Protein AF-A0A1H9UHG5-F1 (afdb_monomer_lite)

Structure (mmCIF, N/CA/C/O backbone):
data_AF-A0A1H9UHG5-F1
#
_entry.id   AF-A0A1H9UHG5-F1
#
loop_
_atom_site.group_PDB
_atom_site.id
_atom_site.type_symbol
_atom_site.label_atom_id
_atom_site.label_alt_id
_atom_site.label_comp_id
_atom_site.label_asym_id
_atom_site.label_entity_id
_atom_site.label_seq_id
_atom_site.pdbx_PDB_ins_code
_atom_site.Cartn_x
_atom_site.Cartn_y
_atom_site.Cartn_z
_atom_site.occupancy
_atom_site.B_iso_or_equiv
_atom_site.auth_seq_id
_atom_site.auth_comp_id
_atom_site.auth_asym_id
_atom_site.auth_atom_id
_atom_site.pdbx_PDB_model_num
ATOM 1 N N . MET A 1 1 ? -0.097 -14.272 -1.599 1.00 52.91 1 MET A N 1
ATOM 2 C CA . MET A 1 1 ? 1.220 -13.629 -1.586 1.00 52.91 1 MET A CA 1
ATOM 3 C C . MET A 1 1 ? 1.186 -12.458 -0.610 1.00 52.91 1 MET A C 1
ATOM 5 O O . MET A 1 1 ? 0.269 -11.663 -0.690 1.00 52.91 1 MET A O 1
ATOM 9 N N . ASN A 1 2 ? 2.122 -12.369 0.343 1.00 67.25 2 ASN A N 1
ATOM 10 C CA . ASN A 1 2 ? 2.299 -11.146 1.144 1.00 67.25 2 ASN A CA 1
ATOM 11 C C . ASN A 1 2 ? 3.294 -10.211 0.434 1.00 67.25 2 ASN A C 1
ATOM 13 O O . ASN A 1 2 ? 4.045 -10.662 -0.438 1.00 67.25 2 ASN A O 1
ATOM 17 N N . LEU A 1 3 ? 3.318 -8.934 0.807 1.00 72.38 3 LEU A N 1
ATOM 18 C CA . LEU A 1 3 ? 4.182 -7.911 0.215 1.00 72.38 3 LEU A CA 1
ATOM 19 C C . LEU A 1 3 ? 5.658 -8.294 0.259 1.00 72.38 3 LEU A C 1
ATOM 21 O O . LEU A 1 3 ? 6.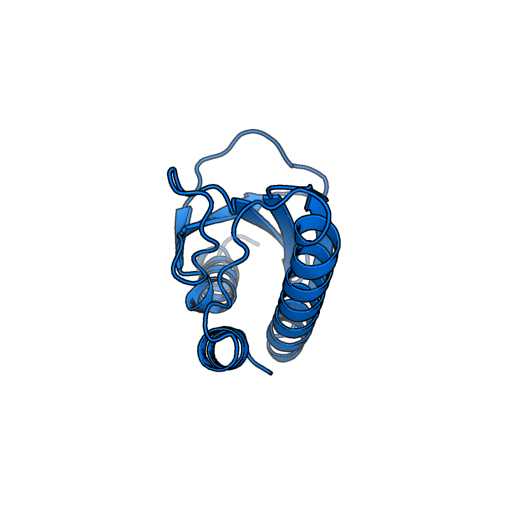368 -8.068 -0.714 1.00 72.38 3 LEU A O 1
ATOM 25 N N . GLN A 1 4 ? 6.104 -8.943 1.338 1.00 70.88 4 GLN A N 1
ATOM 26 C CA . GLN A 1 4 ? 7.477 -9.436 1.431 1.00 70.88 4 GLN A CA 1
ATOM 27 C C . GLN A 1 4 ? 7.786 -10.474 0.345 1.00 70.88 4 GLN A C 1
ATOM 29 O O . GLN A 1 4 ? 8.781 -10.335 -0.350 1.00 70.88 4 GLN A O 1
ATOM 34 N N . LYS A 1 5 ? 6.911 -11.467 0.120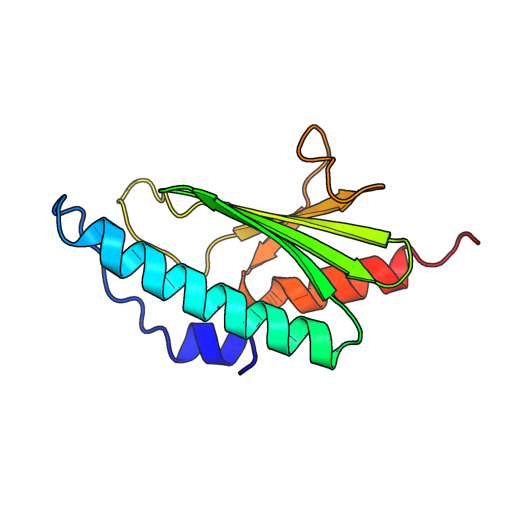 1.00 71.00 5 LYS A N 1
ATOM 35 C CA . LYS A 1 5 ? 7.094 -12.443 -0.969 1.00 71.00 5 LYS A CA 1
ATOM 36 C C . LYS A 1 5 ? 7.036 -11.795 -2.346 1.00 71.00 5 LYS A C 1
ATOM 38 O O . LYS A 1 5 ? 7.733 -12.253 -3.240 1.00 71.00 5 LYS A O 1
ATOM 43 N N . PHE A 1 6 ? 6.201 -10.774 -2.535 1.00 72.50 6 PHE A N 1
ATOM 44 C CA . PHE A 1 6 ? 6.213 -9.993 -3.771 1.00 72.50 6 PHE A CA 1
ATOM 45 C C . PHE A 1 6 ? 7.575 -9.313 -3.965 1.00 72.50 6 PHE A C 1
ATOM 47 O O . PHE A 1 6 ? 8.164 -9.475 -5.023 1.00 72.50 6 PHE A O 1
ATOM 54 N N . ILE A 1 7 ? 8.111 -8.642 -2.942 1.00 70.38 7 ILE A N 1
ATOM 55 C CA . ILE A 1 7 ? 9.423 -7.975 -2.993 1.00 70.38 7 ILE A CA 1
ATOM 56 C C . ILE A 1 7 ? 10.557 -8.980 -3.224 1.00 70.38 7 ILE A C 1
ATOM 58 O O . ILE A 1 7 ? 11.431 -8.713 -4.039 1.00 70.38 7 ILE A O 1
ATOM 62 N N . ASP A 1 8 ? 10.523 -10.135 -2.556 1.00 70.44 8 ASP A N 1
ATOM 63 C CA . ASP A 1 8 ? 11.547 -11.179 -2.679 1.00 70.44 8 ASP A CA 1
ATOM 64 C C . ASP A 1 8 ? 11.519 -11.863 -4.058 1.00 70.44 8 ASP A C 1
ATOM 66 O O . ASP A 1 8 ? 12.564 -12.236 -4.586 1.00 70.44 8 ASP A O 1
ATOM 70 N N . ASN A 1 9 ? 10.328 -12.042 -4.646 1.00 66.62 9 ASN A N 1
ATOM 71 C CA . ASN A 1 9 ? 10.163 -12.621 -5.985 1.00 66.62 9 ASN A CA 1
ATOM 72 C C . ASN A 1 9 ? 10.343 -11.583 -7.103 1.00 66.62 9 ASN A C 1
ATOM 74 O O . ASN A 1 9 ? 10.628 -11.942 -8.247 1.00 66.62 9 ASN A O 1
ATOM 78 N N . TRP A 1 10 ? 10.156 -10.301 -6.792 1.00 65.94 10 TRP A N 1
ATOM 79 C CA . TRP A 1 10 ? 10.409 -9.195 -7.697 1.00 65.94 10 TRP A CA 1
ATOM 80 C C . TRP A 1 10 ? 11.900 -8.859 -7.663 1.00 65.94 10 TRP A C 1
ATOM 82 O O . TRP A 1 10 ? 12.341 -7.935 -6.981 1.00 65.94 10 TRP A O 1
ATOM 92 N N . ASP A 1 11 ? 12.682 -9.605 -8.443 1.00 55.81 11 ASP A N 1
ATOM 93 C CA . ASP A 1 11 ? 14.152 -9.523 -8.509 1.00 55.81 11 ASP A CA 1
ATOM 94 C C . ASP A 1 11 ? 14.671 -8.243 -9.215 1.00 55.81 11 ASP A C 1
ATOM 96 O O . ASP A 1 11 ? 15.698 -8.231 -9.893 1.00 55.81 11 ASP A O 1
ATOM 100 N N . GLY A 1 12 ? 13.920 -7.140 -9.116 1.00 53.31 12 GLY A N 1
ATOM 101 C CA . GLY A 1 12 ? 14.351 -5.816 -9.551 1.00 53.31 12 GLY A CA 1
ATOM 102 C C . GLY A 1 12 ? 14.678 -5.723 -11.038 1.00 53.31 12 GLY A C 1
ATOM 103 O O . GLY A 1 12 ? 15.624 -5.020 -11.393 1.00 53.31 12 GLY A O 1
ATOM 104 N N . ALA A 1 13 ? 13.924 -6.414 -11.907 1.00 50.31 13 ALA A N 1
ATOM 105 C CA . ALA A 1 13 ? 14.122 -6.345 -13.353 1.00 50.31 13 ALA A CA 1
ATOM 106 C C . ALA A 1 13 ? 14.218 -4.873 -13.799 1.00 50.31 13 ALA A C 1
ATOM 108 O O . ALA A 1 13 ? 13.256 -4.106 -13.719 1.00 50.31 13 ALA A O 1
ATOM 109 N N . TYR A 1 14 ? 15.423 -4.469 -14.211 1.00 51.78 14 TYR A N 1
ATOM 110 C CA . TYR A 1 14 ? 15.756 -3.088 -14.532 1.00 51.78 14 TYR A CA 1
ATOM 111 C C . TYR A 1 14 ? 14.957 -2.631 -15.756 1.00 51.78 14 TYR A C 1
ATOM 113 O O . TYR A 1 14 ? 15.342 -2.894 -16.895 1.00 51.78 14 TYR A O 1
ATOM 121 N N . ALA A 1 15 ? 13.868 -1.897 -15.537 1.00 48.78 15 ALA A N 1
ATOM 122 C CA . ALA A 1 15 ? 13.206 -1.155 -16.600 1.00 48.78 15 ALA A CA 1
ATOM 123 C C . ALA A 1 15 ? 14.068 0.069 -16.956 1.00 48.78 15 ALA A C 1
ATOM 125 O O . ALA A 1 15 ? 13.839 1.179 -16.483 1.00 48.78 15 ALA A O 1
ATOM 126 N N . VAL A 1 16 ? 15.116 -0.134 -17.760 1.00 49.81 16 VAL A N 1
ATOM 127 C CA . VAL A 1 16 ? 15.855 0.979 -18.367 1.00 49.81 16 VAL A CA 1
ATOM 128 C C . VAL A 1 16 ? 14.905 1.683 -19.331 1.00 49.81 16 VAL A C 1
ATOM 130 O O . VAL A 1 16 ? 14.292 1.035 -20.179 1.00 49.81 16 VAL A O 1
ATOM 133 N N . ASN A 1 17 ? 14.784 3.003 -19.182 1.00 47.22 17 ASN A N 1
ATOM 134 C CA . ASN A 1 17 ? 13.914 3.874 -19.968 1.00 47.22 17 ASN A CA 1
ATOM 135 C C . ASN A 1 17 ? 14.271 3.825 -21.470 1.00 47.22 17 ASN A C 1
ATOM 137 O O . ASN A 1 17 ? 15.012 4.658 -21.986 1.00 47.22 17 ASN A O 1
ATOM 141 N N . SER A 1 18 ? 13.765 2.805 -22.157 1.00 47.44 18 SER A N 1
ATOM 142 C CA . SER A 1 18 ? 13.715 2.682 -23.610 1.00 47.44 18 SER A CA 1
ATOM 143 C C . SER A 1 18 ? 12.233 2.756 -23.977 1.00 47.44 18 SER A C 1
ATOM 145 O O . SER A 1 18 ? 11.466 1.833 -23.708 1.00 47.44 18 SER A O 1
ATOM 147 N N . GLY A 1 19 ? 11.816 3.929 -24.459 1.00 51.19 19 GLY A N 1
ATOM 148 C CA . GLY A 1 19 ? 10.461 4.492 -24.344 1.00 51.19 19 GLY A CA 1
ATOM 149 C C . GLY A 1 19 ? 9.257 3.736 -24.928 1.00 51.19 19 GLY A C 1
ATOM 150 O O . GLY A 1 19 ? 8.184 4.317 -24.957 1.00 51.19 19 GLY A O 1
ATOM 151 N N . GLU A 1 20 ? 9.380 2.481 -25.364 1.00 51.78 20 GLU A N 1
ATOM 152 C CA . GLU A 1 20 ? 8.250 1.654 -25.837 1.00 51.78 20 GLU A CA 1
ATOM 153 C C . GLU A 1 20 ? 7.987 0.412 -24.968 1.00 51.78 20 GLU A C 1
ATOM 155 O O . GLU A 1 20 ? 6.894 -0.154 -24.987 1.00 51.78 20 GLU A O 1
ATOM 160 N N . ILE A 1 21 ? 8.978 -0.032 -24.190 1.00 51.81 21 ILE A N 1
ATOM 161 C CA . ILE A 1 21 ? 8.882 -1.247 -23.368 1.00 51.81 21 ILE A CA 1
ATOM 162 C C . ILE A 1 21 ? 8.439 -0.901 -21.934 1.00 51.81 21 ILE A C 1
ATOM 164 O O . ILE A 1 21 ? 7.767 -1.697 -21.277 1.00 51.81 21 ILE A O 1
ATOM 168 N N . SER A 1 22 ? 8.738 0.312 -21.466 1.00 54.94 22 SER A N 1
ATOM 169 C CA . SER A 1 22 ? 8.494 0.767 -20.091 1.00 54.94 22 SER A CA 1
ATOM 170 C C . SER A 1 22 ? 7.021 0.760 -19.677 1.00 54.94 22 SER A C 1
ATOM 172 O O . SER A 1 22 ? 6.726 0.356 -18.557 1.00 54.94 22 SER A O 1
ATOM 174 N N . GLU A 1 23 ? 6.093 1.144 -20.559 1.00 56.25 23 GLU A N 1
ATOM 175 C CA . GLU A 1 23 ? 4.665 1.225 -20.215 1.00 56.25 23 GLU A CA 1
ATOM 176 C C . GLU A 1 23 ? 4.070 -0.148 -19.888 1.00 56.25 23 GLU A C 1
ATOM 178 O O . GLU A 1 23 ? 3.332 -0.288 -18.917 1.00 56.25 23 GLU A O 1
ATOM 183 N N . LYS A 1 24 ? 4.441 -1.191 -20.642 1.00 57.56 24 LYS A N 1
ATOM 184 C CA . LYS A 1 24 ? 3.953 -2.556 -20.388 1.00 57.56 24 LYS A CA 1
ATOM 185 C C . LYS A 1 24 ? 4.528 -3.124 -19.094 1.00 57.56 24 LYS A C 1
ATOM 187 O O . LYS A 1 24 ? 3.783 -3.673 -18.294 1.00 57.56 24 LYS A O 1
ATOM 192 N N . PHE A 1 25 ? 5.834 -2.970 -18.873 1.00 60.03 25 PHE A N 1
ATOM 193 C CA . PHE A 1 25 ? 6.488 -3.445 -17.648 1.00 60.03 25 PHE A CA 1
ATOM 194 C C . PHE A 1 25 ? 5.975 -2.726 -16.395 1.00 60.03 25 PHE A C 1
ATOM 196 O O . PHE A 1 25 ? 5.791 -3.362 -15.359 1.00 60.03 25 PHE A O 1
ATOM 203 N N . PHE A 1 26 ? 5.710 -1.424 -16.500 1.00 61.75 26 PHE A N 1
ATOM 204 C CA . PHE A 1 26 ? 5.134 -0.627 -15.423 1.00 61.75 26 PHE A CA 1
ATOM 205 C C . PHE A 1 26 ? 3.740 -1.121 -15.018 1.00 61.75 26 PHE A C 1
ATOM 207 O O . PHE A 1 26 ? 3.468 -1.288 -13.831 1.00 61.75 26 PHE A O 1
ATOM 214 N N . VAL A 1 27 ? 2.881 -1.391 -16.005 1.00 63.28 27 VAL A N 1
ATOM 215 C CA . VAL A 1 27 ? 1.521 -1.889 -15.764 1.00 63.28 27 VAL A CA 1
ATOM 216 C C . VAL A 1 27 ? 1.552 -3.245 -15.057 1.00 63.28 27 VAL A C 1
ATOM 218 O O . VAL A 1 27 ? 0.893 -3.390 -14.034 1.00 63.28 27 VAL A O 1
ATOM 221 N N . TYR A 1 28 ? 2.380 -4.194 -15.513 1.00 66.12 28 TYR A N 1
ATOM 222 C CA . TYR A 1 28 ? 2.473 -5.513 -14.870 1.00 66.12 28 TYR A CA 1
ATOM 223 C C . TYR A 1 28 ? 2.962 -5.440 -13.422 1.00 66.12 28 TYR A C 1
ATOM 225 O O . TYR A 1 28 ? 2.346 -6.029 -12.540 1.00 66.12 28 TYR A O 1
ATOM 233 N N . LEU A 1 29 ? 4.019 -4.666 -13.157 1.00 71.38 29 LEU A N 1
ATOM 234 C CA . LEU A 1 29 ? 4.522 -4.479 -11.796 1.00 71.38 29 LEU A CA 1
ATOM 235 C C . LEU A 1 29 ? 3.445 -3.915 -10.863 1.00 71.38 29 LEU A C 1
ATOM 237 O O . LEU A 1 29 ? 3.309 -4.330 -9.712 1.00 71.38 29 LEU A O 1
ATOM 241 N N . ALA A 1 30 ? 2.708 -2.922 -11.343 1.00 73.38 30 ALA A N 1
ATOM 242 C CA . ALA A 1 30 ? 1.721 -2.257 -10.525 1.00 73.38 30 ALA A CA 1
ATOM 243 C C . ALA A 1 30 ? 0.454 -3.086 -10.298 1.00 73.38 30 ALA A C 1
ATOM 245 O O . ALA A 1 30 ? -0.174 -2.921 -9.248 1.00 73.38 30 ALA A O 1
ATOM 246 N N . ASP A 1 31 ? 0.095 -3.950 -11.247 1.00 76.50 31 ASP A N 1
ATOM 247 C CA . ASP A 1 31 ? -0.974 -4.935 -11.092 1.00 76.50 31 ASP A CA 1
ATOM 248 C C . ASP A 1 31 ? -0.559 -6.033 -10.099 1.00 76.50 31 ASP A C 1
ATOM 250 O O . ASP A 1 31 ? -1.291 -6.283 -9.143 1.00 76.50 31 ASP A O 1
ATOM 254 N N . ASP A 1 32 ? 0.654 -6.586 -10.213 1.00 78.19 32 ASP A N 1
ATOM 255 C CA . ASP A 1 32 ? 1.175 -7.584 -9.264 1.00 78.19 32 ASP A CA 1
ATOM 256 C C . ASP A 1 32 ? 1.274 -7.019 -7.835 1.00 78.19 32 ASP A C 1
ATOM 258 O O . ASP A 1 32 ? 0.908 -7.679 -6.856 1.00 78.19 32 ASP A O 1
ATOM 262 N N . PHE A 1 33 ? 1.738 -5.770 -7.701 1.00 80.62 33 PHE A N 1
ATOM 263 C CA . PHE A 1 33 ? 1.769 -5.073 -6.415 1.00 80.62 33 PHE A CA 1
ATOM 264 C C . PHE A 1 33 ? 0.358 -4.856 -5.858 1.00 80.62 33 PHE A C 1
ATOM 266 O O . PHE A 1 33 ? 0.125 -5.078 -4.668 1.00 80.62 33 PHE A O 1
ATOM 273 N N . LYS A 1 34 ? -0.591 -4.435 -6.702 1.00 85.06 34 LYS A N 1
ATOM 274 C CA . LYS A 1 34 ? -1.988 -4.249 -6.303 1.00 85.06 34 LYS A CA 1
ATOM 275 C C . LYS A 1 34 ? -2.583 -5.558 -5.791 1.00 85.06 34 LYS A C 1
ATOM 277 O O . LYS A 1 34 ? -3.205 -5.543 -4.732 1.00 85.06 34 LYS A O 1
ATOM 282 N N . ASP A 1 35 ? -2.373 -6.663 -6.496 1.00 86.62 35 ASP A N 1
ATOM 283 C CA . ASP A 1 35 ? -2.908 -7.972 -6.117 1.00 86.62 35 ASP A CA 1
ATOM 284 C C . ASP A 1 35 ? -2.313 -8.458 -4.788 1.00 86.62 35 ASP A C 1
ATOM 286 O O . ASP A 1 35 ? -3.056 -8.867 -3.890 1.00 86.62 35 ASP A O 1
ATOM 290 N N . ALA A 1 36 ? -0.995 -8.319 -4.603 1.00 86.50 36 ALA A N 1
ATOM 291 C CA . ALA A 1 36 ? -0.338 -8.629 -3.332 1.00 86.50 36 ALA A CA 1
ATOM 292 C C . ALA A 1 36 ? -0.865 -7.759 -2.176 1.00 86.50 36 ALA A C 1
ATOM 294 O O . ALA A 1 36 ? -1.121 -8.260 -1.078 1.00 86.50 36 ALA A O 1
ATOM 295 N N . LEU A 1 37 ? -1.058 -6.458 -2.422 1.00 88.88 37 LEU A N 1
ATOM 296 C CA . LEU A 1 37 ? -1.573 -5.519 -1.429 1.00 88.88 37 LEU A CA 1
ATOM 297 C C . LEU A 1 37 ? -3.027 -5.826 -1.051 1.00 88.88 37 LEU A C 1
ATOM 299 O O . LEU A 1 37 ? -3.373 -5.757 0.130 1.00 88.88 37 LEU A O 1
ATOM 303 N N . VAL A 1 38 ? -3.875 -6.160 -2.030 1.00 91.12 38 VAL A N 1
ATOM 304 C CA . VAL A 1 38 ? -5.270 -6.564 -1.801 1.00 91.12 38 VAL A CA 1
ATOM 305 C C . VAL A 1 38 ? -5.313 -7.806 -0.923 1.00 91.12 38 VAL A C 1
ATOM 307 O O . VAL A 1 38 ? -5.960 -7.774 0.124 1.00 91.12 38 VAL A O 1
ATOM 310 N N . GLU A 1 39 ? -4.586 -8.859 -1.297 1.00 90.94 39 GLU A N 1
ATOM 311 C CA . GLU A 1 39 ? -4.592 -10.118 -0.554 1.00 90.94 39 GLU A CA 1
ATOM 312 C C . GLU A 1 39 ? -4.113 -9.923 0.892 1.00 90.94 39 GLU A C 1
ATOM 314 O O . GLU A 1 39 ? -4.736 -10.413 1.838 1.00 90.94 39 GLU A O 1
ATOM 319 N N . GLU A 1 40 ? -3.026 -9.174 1.098 1.00 91.00 40 GLU A N 1
ATOM 320 C CA . GLU A 1 40 ? -2.514 -8.936 2.445 1.00 91.00 40 GLU A CA 1
ATOM 321 C C . GLU A 1 40 ? -3.455 -8.069 3.294 1.00 91.00 40 GLU A C 1
ATOM 323 O O . GLU A 1 40 ? -3.647 -8.352 4.481 1.00 91.00 40 GLU A O 1
ATOM 328 N N . CYS A 1 41 ? -4.086 -7.051 2.701 1.00 91.25 41 CYS A N 1
ATOM 329 C CA . CYS A 1 41 ? -5.093 -6.247 3.390 1.00 91.25 41 CYS A CA 1
ATOM 330 C C . CYS A 1 41 ? -6.294 -7.100 3.816 1.00 91.25 41 CYS A C 1
ATOM 332 O O . CYS A 1 41 ? -6.719 -7.024 4.975 1.00 91.25 41 CYS A O 1
ATOM 334 N N . GLU A 1 42 ? -6.823 -7.926 2.912 1.00 92.06 42 GLU A N 1
ATOM 335 C CA . GLU A 1 42 ? -7.999 -8.761 3.176 1.00 92.06 42 GLU A CA 1
ATOM 336 C C . GLU A 1 42 ? -7.742 -9.771 4.296 1.00 92.06 42 GLU A C 1
ATOM 338 O O . GLU A 1 42 ? -8.570 -9.905 5.203 1.00 92.06 42 GLU A O 1
ATOM 343 N N . ASN A 1 43 ? -6.553 -10.383 4.320 1.00 91.56 43 ASN A N 1
ATOM 344 C CA . ASN A 1 43 ? -6.124 -11.289 5.392 1.00 91.56 43 ASN A CA 1
ATOM 345 C C . ASN A 1 43 ? -6.135 -10.638 6.790 1.00 91.56 43 ASN A C 1
ATOM 347 O O . ASN A 1 43 ? -6.214 -11.342 7.797 1.00 91.56 43 ASN A O 1
ATOM 351 N N . ARG A 1 44 ? -6.087 -9.302 6.870 1.00 90.12 44 ARG A N 1
ATOM 352 C CA . ARG A 1 44 ? -6.089 -8.523 8.122 1.00 90.12 44 ARG A CA 1
ATOM 353 C C . ARG A 1 44 ? -7.403 -7.769 8.372 1.00 90.12 44 ARG A C 1
ATOM 355 O O . ARG A 1 44 ? -7.478 -6.894 9.246 1.00 90.12 44 ARG A O 1
ATOM 362 N N . GLY A 1 45 ? -8.451 -8.083 7.606 1.00 92.00 45 GLY A N 1
ATOM 363 C CA . GLY A 1 45 ? -9.758 -7.424 7.698 1.00 92.00 45 GLY A CA 1
ATOM 364 C C . GLY A 1 45 ? -9.736 -5.958 7.252 1.00 92.00 45 GLY A C 1
ATOM 365 O O . GLY A 1 45 ? -10.509 -5.141 7.759 1.00 92.00 45 GLY A O 1
ATOM 366 N N . MET A 1 46 ? -8.816 -5.611 6.353 1.00 94.12 46 MET A N 1
ATOM 367 C CA . MET A 1 46 ? -8.706 -4.307 5.703 1.00 94.12 46 MET A CA 1
ATOM 368 C C . MET A 1 46 ? -9.088 -4.431 4.228 1.00 94.12 46 MET A C 1
ATOM 370 O O . MET A 1 46 ? -9.051 -5.513 3.652 1.00 94.12 46 MET A O 1
ATOM 374 N N . HIS A 1 47 ? -9.445 -3.316 3.595 1.00 93.56 47 HIS A N 1
ATOM 375 C CA . HIS A 1 47 ? -9.836 -3.307 2.186 1.00 93.56 47 HIS A CA 1
ATOM 376 C C . HIS A 1 47 ? -9.163 -2.169 1.431 1.00 93.56 47 HIS A C 1
ATOM 378 O O . HIS A 1 47 ? -9.280 -1.010 1.834 1.00 93.56 47 HIS A O 1
ATOM 384 N N . LEU A 1 48 ? -8.536 -2.484 0.298 1.00 92.38 48 LEU A N 1
ATOM 385 C CA . LEU A 1 48 ? -8.105 -1.480 -0.669 1.00 92.38 48 LEU A CA 1
ATOM 386 C C . LEU A 1 48 ? -9.351 -0.884 -1.347 1.00 92.38 48 LEU A C 1
ATOM 388 O O . LEU A 1 48 ? -10.123 -1.608 -1.975 1.00 92.38 48 LEU A O 1
ATOM 392 N N . LYS A 1 49 ? -9.598 0.419 -1.168 1.00 90.12 49 LYS A N 1
ATOM 393 C CA . LYS A 1 49 ? -10.811 1.092 -1.670 1.00 90.12 49 LYS A CA 1
ATOM 394 C C . LYS A 1 49 ? -10.611 1.802 -2.992 1.00 90.12 49 LYS A C 1
ATOM 396 O O . LYS A 1 49 ? -11.380 1.581 -3.918 1.00 90.12 49 LYS A O 1
ATOM 401 N N . ASN A 1 50 ? -9.579 2.626 -3.055 1.00 85.44 50 ASN A N 1
ATOM 402 C CA . ASN A 1 50 ? -9.192 3.360 -4.246 1.00 85.44 50 ASN A CA 1
ATOM 403 C C . ASN A 1 50 ? -7.725 3.065 -4.521 1.00 85.44 50 ASN A C 1
ATOM 405 O O . ASN A 1 50 ? -6.931 2.935 -3.587 1.00 85.44 50 ASN A O 1
ATOM 409 N N . TYR A 1 51 ? -7.391 2.950 -5.799 1.00 86.31 51 TYR A N 1
ATOM 410 C CA . TYR A 1 51 ? -6.046 2.664 -6.261 1.00 86.31 51 TYR A CA 1
ATOM 411 C C . TYR A 1 51 ? -5.844 3.354 -7.604 1.00 86.31 51 TYR A C 1
ATOM 413 O O . TYR A 1 51 ? -6.598 3.118 -8.549 1.00 86.31 51 TYR A O 1
ATOM 421 N N . ILE A 1 52 ? -4.868 4.250 -7.655 1.00 82.94 52 ILE A N 1
ATOM 422 C CA . ILE A 1 52 ? -4.533 5.047 -8.824 1.00 82.94 52 ILE A CA 1
ATOM 423 C C . ILE A 1 52 ? -3.124 4.685 -9.254 1.00 82.94 52 ILE A C 1
ATOM 425 O O . ILE A 1 52 ? -2.182 4.671 -8.461 1.00 82.94 52 ILE A O 1
ATOM 429 N N . LEU A 1 53 ? -3.026 4.441 -10.553 1.00 75.44 53 LEU A N 1
ATOM 430 C CA . LEU A 1 53 ? -1.815 4.127 -11.275 1.00 75.44 53 LEU A CA 1
ATOM 431 C C . LEU A 1 53 ? -1.523 5.273 -12.240 1.00 75.44 53 LEU A C 1
ATOM 433 O O . LEU A 1 53 ? -2.199 5.428 -13.256 1.00 75.44 53 LEU A O 1
ATOM 437 N N . GLY A 1 54 ? -0.550 6.109 -11.897 1.00 67.31 54 GLY A N 1
ATOM 438 C CA . GLY A 1 54 ? 0.021 7.090 -12.813 1.00 67.31 54 GLY A CA 1
ATOM 439 C C . GLY A 1 54 ? 1.353 6.588 -13.344 1.00 67.31 54 GLY A C 1
ATOM 440 O O . GLY A 1 54 ? 2.012 5.811 -12.674 1.00 67.31 54 GLY A O 1
ATOM 441 N N . SER A 1 55 ? 1.802 7.076 -14.499 1.00 64.94 55 SER A N 1
ATOM 442 C CA . SER A 1 55 ? 3.038 6.625 -15.173 1.00 64.94 55 SER A CA 1
ATOM 443 C C . SER A 1 55 ? 4.310 6.599 -14.307 1.00 64.94 55 SER A C 1
ATOM 445 O O . SER A 1 55 ? 5.304 5.993 -14.696 1.00 64.94 55 SER A O 1
ATOM 447 N N . GLN A 1 56 ? 4.310 7.286 -13.160 1.00 65.19 56 GLN A N 1
ATOM 448 C CA . GLN A 1 56 ? 5.444 7.407 -12.242 1.00 65.19 56 GLN A CA 1
ATOM 449 C C . GLN A 1 56 ? 5.048 7.270 -10.765 1.00 65.19 56 GLN A C 1
ATOM 451 O O . GLN A 1 56 ? 5.910 7.351 -9.892 1.00 65.19 56 GLN A O 1
ATOM 456 N N . PHE A 1 57 ? 3.766 7.067 -10.452 1.00 74.69 57 PHE A N 1
ATOM 457 C CA . PHE A 1 57 ? 3.299 7.008 -9.070 1.00 74.69 57 PHE A CA 1
ATOM 458 C C . PHE A 1 57 ? 2.190 5.975 -8.900 1.00 74.69 57 PHE A C 1
ATOM 460 O O . PHE A 1 57 ? 1.330 5.813 -9.764 1.00 74.69 57 PHE A O 1
ATOM 467 N N . ILE A 1 58 ? 2.184 5.330 -7.742 1.00 81.06 58 ILE A N 1
ATOM 468 C CA . ILE A 1 58 ? 1.045 4.559 -7.255 1.00 81.06 58 ILE A CA 1
ATOM 469 C C . ILE A 1 58 ? 0.541 5.240 -5.993 1.00 81.06 58 ILE A C 1
ATOM 471 O O . ILE A 1 58 ? 1.328 5.603 -5.115 1.00 81.06 58 ILE A O 1
ATOM 475 N N . CYS A 1 59 ? -0.771 5.403 -5.879 1.00 87.06 59 CYS A N 1
ATOM 476 C CA . CYS A 1 59 ? -1.386 5.809 -4.624 1.00 87.06 59 CYS A CA 1
ATOM 477 C C . CYS A 1 59 ? -2.734 5.133 -4.415 1.00 87.06 59 CYS A C 1
ATOM 479 O O . CYS A 1 59 ? -3.367 4.648 -5.352 1.00 87.06 59 CYS A O 1
ATOM 481 N N . GLY A 1 60 ? -3.188 5.090 -3.171 1.00 91.00 60 GLY A N 1
ATOM 482 C CA . GLY A 1 60 ? -4.458 4.466 -2.852 1.00 91.00 60 GLY A CA 1
ATOM 483 C C . GLY A 1 60 ? -4.870 4.653 -1.406 1.00 91.00 60 GLY A C 1
ATOM 484 O O . GLY A 1 60 ? -4.204 5.336 -0.630 1.00 91.00 60 GLY A O 1
ATOM 485 N N . PHE A 1 61 ? -5.993 4.031 -1.056 1.00 91.81 61 PHE A N 1
ATOM 486 C CA . PHE A 1 61 ? -6.540 4.069 0.295 1.00 91.81 61 PHE A CA 1
ATOM 487 C C . PHE A 1 61 ? -6.837 2.672 0.807 1.00 91.81 61 PHE A C 1
ATOM 489 O O . PHE A 1 61 ? -7.586 1.916 0.182 1.00 91.81 61 PHE A O 1
ATOM 496 N N . ILE A 1 62 ? -6.318 2.373 1.991 1.00 93.44 62 ILE A N 1
ATOM 497 C CA . ILE A 1 62 ? -6.651 1.176 2.755 1.00 93.44 62 ILE A CA 1
ATOM 498 C C . ILE A 1 62 ? -7.690 1.571 3.804 1.00 93.44 62 ILE A C 1
ATOM 500 O O . ILE A 1 62 ? -7.541 2.577 4.497 1.00 93.44 62 ILE A O 1
ATOM 504 N N . LYS A 1 63 ? -8.763 0.790 3.917 1.00 93.75 63 LYS A N 1
ATOM 505 C CA . LYS A 1 63 ? -9.884 1.039 4.826 1.00 93.75 63 LYS A CA 1
ATOM 506 C C . LYS A 1 63 ? -10.019 -0.075 5.857 1.00 93.75 63 LYS A C 1
ATOM 508 O O . LYS A 1 63 ? -10.011 -1.249 5.494 1.00 93.75 63 LYS A O 1
ATOM 513 N N . LYS A 1 64 ? -10.293 0.300 7.110 1.00 92.62 64 LYS A N 1
ATOM 514 C CA . LYS A 1 64 ? -10.760 -0.605 8.175 1.00 92.62 64 LYS A CA 1
ATOM 515 C C . LYS A 1 64 ? -11.902 0.061 8.946 1.00 92.62 64 LYS A C 1
ATOM 517 O O . LYS A 1 64 ? -11.735 1.128 9.537 1.00 92.62 64 LYS A O 1
ATOM 522 N N . GLY A 1 65 ? -13.100 -0.528 8.919 1.00 88.62 65 GLY A N 1
ATOM 523 C CA . GLY A 1 65 ? -14.291 0.089 9.520 1.00 88.62 65 GLY A CA 1
ATOM 524 C C . GLY A 1 65 ? -14.638 1.441 8.876 1.00 88.62 65 GLY A C 1
ATOM 525 O O . GLY A 1 65 ? -14.903 1.498 7.679 1.00 88.62 65 GLY A O 1
ATOM 526 N N . LYS A 1 66 ? -14.652 2.530 9.658 1.00 88.19 66 LYS A N 1
ATOM 527 C CA . LYS A 1 66 ? -14.876 3.910 9.170 1.00 88.19 66 LYS A CA 1
ATOM 528 C C . LYS A 1 66 ? -13.582 4.694 8.908 1.00 88.19 66 LYS A C 1
ATOM 530 O O . LYS A 1 66 ? -13.658 5.868 8.576 1.00 88.19 66 LYS A O 1
ATOM 535 N N . LYS A 1 67 ? -12.416 4.072 9.091 1.00 87.94 67 LYS A N 1
ATOM 536 C CA . LYS A 1 67 ? -11.115 4.739 9.002 1.00 87.94 67 LYS A CA 1
ATOM 537 C C . LYS A 1 67 ? -10.431 4.436 7.687 1.00 87.94 67 LYS A C 1
ATOM 539 O O . LYS A 1 67 ? -10.576 3.331 7.156 1.00 87.94 67 LYS A O 1
ATOM 544 N N . PHE A 1 68 ? -9.637 5.394 7.234 1.00 90.88 68 PHE A N 1
ATOM 545 C CA . PHE A 1 68 ? -8.884 5.310 5.999 1.00 90.88 68 PHE A CA 1
ATOM 546 C C . PHE A 1 68 ? -7.426 5.686 6.254 1.00 90.88 68 PHE A C 1
ATOM 548 O O . PHE A 1 68 ? -7.128 6.559 7.071 1.00 90.88 68 PHE A O 1
ATOM 555 N N . VAL A 1 69 ? -6.525 5.024 5.539 1.00 91.38 69 VAL A N 1
ATOM 556 C CA . VAL A 1 69 ? -5.122 5.413 5.426 1.00 91.38 69 VAL A CA 1
ATOM 557 C C . VAL A 1 69 ? -4.811 5.577 3.949 1.00 91.38 69 VAL A C 1
ATOM 559 O O . VAL A 1 69 ? -5.000 4.647 3.165 1.00 91.38 69 VAL A O 1
ATOM 562 N N . TYR A 1 70 ? -4.370 6.774 3.580 1.00 91.75 70 TYR A N 1
ATOM 563 C CA . TYR A 1 70 ? -3.802 7.064 2.273 1.00 91.75 70 TYR A CA 1
ATOM 564 C C . TYR A 1 70 ? -2.366 6.551 2.223 1.00 91.75 70 TYR A C 1
ATOM 566 O O . TYR A 1 70 ? -1.626 6.719 3.194 1.00 91.75 70 TYR A O 1
ATOM 574 N N . PHE A 1 71 ? -1.959 5.995 1.086 1.00 90.25 71 PHE A N 1
ATOM 575 C CA . PHE A 1 71 ? -0.562 5.698 0.796 1.00 90.25 71 PHE A CA 1
ATOM 576 C C . PHE A 1 71 ? -0.176 6.196 -0.594 1.00 90.25 71 PHE A C 1
ATOM 578 O O . PHE A 1 71 ? -0.998 6.226 -1.513 1.00 90.25 71 PHE A O 1
ATOM 585 N N . SER A 1 72 ? 1.093 6.554 -0.754 1.00 87.19 72 SER A N 1
ATOM 586 C CA . SER A 1 72 ? 1.677 6.922 -2.036 1.00 87.19 72 SER A CA 1
ATOM 587 C C . SER A 1 72 ? 3.133 6.531 -2.130 1.00 87.19 72 SER A C 1
ATOM 589 O O . SER A 1 72 ? 3.902 6.694 -1.182 1.00 87.19 72 SER A O 1
ATOM 591 N N . TRP A 1 73 ? 3.514 6.105 -3.321 1.00 81.31 73 TRP A N 1
ATOM 592 C CA . TRP A 1 73 ? 4.865 5.709 -3.653 1.00 81.31 73 TRP A CA 1
ATOM 593 C C . TRP A 1 73 ? 5.208 6.193 -5.063 1.00 81.31 73 TRP A C 1
ATOM 595 O O . TRP A 1 73 ? 4.378 6.135 -5.974 1.00 81.31 73 TRP A O 1
ATOM 605 N N . ASN A 1 74 ? 6.423 6.712 -5.235 1.00 73.31 74 ASN A N 1
ATOM 606 C CA . ASN A 1 74 ? 6.929 7.205 -6.511 1.00 73.31 74 ASN A CA 1
ATOM 607 C C . ASN A 1 74 ? 8.084 6.315 -6.989 1.00 73.31 74 ASN A C 1
ATOM 609 O O . ASN A 1 74 ? 8.972 5.965 -6.212 1.00 73.31 74 ASN A O 1
ATOM 613 N N . PHE A 1 75 ? 8.072 5.976 -8.276 1.00 64.88 75 PHE A N 1
ATOM 614 C CA . PHE A 1 75 ? 9.084 5.135 -8.918 1.00 64.88 75 PHE A CA 1
ATOM 615 C C . PHE A 1 75 ? 10.335 5.894 -9.362 1.00 64.88 75 PHE A C 1
ATOM 617 O O . PHE A 1 75 ? 11.338 5.276 -9.724 1.00 64.88 75 PHE A O 1
ATOM 624 N N . LEU A 1 76 ? 10.296 7.226 -9.367 1.00 54.44 76 LEU A N 1
ATOM 625 C CA . LEU A 1 76 ? 11.416 8.045 -9.803 1.00 54.44 76 LEU A CA 1
ATOM 626 C C . LEU A 1 76 ? 12.501 8.109 -8.723 1.00 54.44 76 LEU A C 1
ATOM 628 O O . LEU A 1 76 ? 12.529 9.012 -7.887 1.00 54.44 76 LEU A O 1
ATOM 632 N N . SER A 1 77 ? 13.467 7.195 -8.800 1.00 54.44 77 SER A N 1
ATOM 633 C CA . SER A 1 77 ? 14.831 7.530 -8.386 1.00 54.44 77 SER A CA 1
ATOM 634 C C . SER A 1 77 ? 15.470 8.441 -9.442 1.00 54.44 77 SER A C 1
ATOM 636 O O . SER A 1 77 ? 15.104 8.389 -10.618 1.00 54.44 77 SER A O 1
ATOM 638 N N . LYS A 1 78 ? 16.460 9.261 -9.050 1.00 52.66 78 LYS A N 1
ATOM 639 C CA . LYS A 1 78 ? 17.238 10.110 -9.983 1.00 52.66 78 LYS A CA 1
ATOM 640 C C . LYS A 1 78 ? 17.825 9.333 -11.176 1.00 52.66 78 LYS A C 1
ATOM 642 O O . LYS A 1 78 ? 18.122 9.939 -12.199 1.00 52.66 78 LYS A O 1
ATOM 647 N N . ASP A 1 79 ? 17.925 8.009 -11.053 1.00 55.03 79 ASP A N 1
ATOM 648 C CA . ASP A 1 79 ? 18.563 7.116 -12.014 1.00 55.03 79 ASP A CA 1
ATOM 649 C C . ASP A 1 79 ? 17.558 6.293 -12.850 1.00 55.03 79 ASP A C 1
ATOM 651 O O . ASP A 1 79 ? 17.961 5.340 -13.516 1.00 55.03 79 ASP A O 1
ATOM 655 N N . ASN A 1 80 ? 16.258 6.631 -12.829 1.00 51.81 80 ASN A N 1
ATOM 656 C CA . ASN A 1 80 ? 15.182 5.909 -13.536 1.00 51.81 80 ASN A CA 1
ATOM 657 C C . ASN A 1 80 ? 15.074 4.414 -13.168 1.00 51.81 80 ASN A C 1
ATOM 659 O O . ASN A 1 80 ? 14.615 3.602 -13.969 1.00 51.81 80 ASN A O 1
ATOM 663 N N . ARG A 1 81 ? 15.513 4.030 -11.964 1.00 56.00 81 ARG A N 1
ATOM 664 C CA . ARG A 1 81 ? 15.417 2.655 -11.454 1.00 56.00 81 ARG A CA 1
ATOM 665 C C . ARG A 1 81 ? 14.220 2.521 -10.524 1.00 56.00 81 ARG A C 1
ATOM 667 O O . ARG A 1 81 ? 14.084 3.324 -9.600 1.00 56.00 81 ARG A O 1
ATOM 674 N N . VAL A 1 82 ? 13.428 1.470 -10.735 1.00 57.81 82 VAL A N 1
ATOM 675 C CA . VAL A 1 82 ? 12.412 0.998 -9.788 1.00 57.81 82 VAL A CA 1
ATOM 676 C C . VAL A 1 82 ? 13.130 0.421 -8.574 1.00 57.81 82 VAL A C 1
ATOM 678 O O . VAL A 1 82 ? 13.907 -0.521 -8.705 1.00 57.81 82 VAL A O 1
ATOM 681 N N . ASN A 1 83 ? 12.879 0.981 -7.395 1.00 63.50 83 ASN A N 1
ATOM 682 C CA . ASN A 1 83 ? 13.433 0.474 -6.148 1.00 63.50 83 ASN A CA 1
ATOM 683 C C . ASN A 1 83 ? 12.279 0.062 -5.226 1.00 63.50 83 ASN A C 1
ATOM 685 O O . ASN A 1 83 ? 11.615 0.913 -4.642 1.00 63.50 83 ASN A O 1
ATOM 689 N N . THR A 1 84 ? 12.028 -1.240 -5.102 1.00 59.81 84 THR A N 1
ATOM 690 C CA . THR A 1 84 ? 10.993 -1.806 -4.218 1.00 59.81 84 THR A CA 1
ATOM 691 C C . THR A 1 84 ? 11.333 -1.690 -2.731 1.00 59.81 84 THR A C 1
ATOM 693 O O . THR A 1 84 ? 10.450 -1.845 -1.896 1.00 59.81 84 THR A O 1
ATOM 696 N N . PHE A 1 85 ? 12.575 -1.331 -2.389 1.00 63.47 85 PHE A N 1
ATOM 697 C CA . PHE A 1 85 ? 12.993 -0.960 -1.031 1.00 63.47 85 PHE A CA 1
ATOM 698 C C . PHE A 1 85 ? 12.792 0.537 -0.732 1.00 63.47 85 PHE A C 1
ATOM 700 O O . PHE A 1 85 ? 13.260 1.035 0.291 1.00 63.47 85 PHE A O 1
ATOM 707 N N . THR A 1 86 ? 12.150 1.283 -1.638 1.00 68.19 86 THR A N 1
ATOM 708 C CA . THR A 1 86 ? 11.904 2.723 -1.473 1.00 68.19 86 THR A CA 1
ATOM 709 C C . THR A 1 86 ? 10.862 2.995 -0.393 1.00 68.19 86 THR A C 1
ATOM 711 O O . THR A 1 86 ? 9.993 2.173 -0.103 1.00 68.19 86 THR A O 1
ATOM 714 N N . GLU A 1 87 ? 10.952 4.193 0.179 1.00 78.50 87 GLU A N 1
ATOM 715 C CA . GLU A 1 87 ? 9.984 4.719 1.126 1.00 78.50 87 GLU A CA 1
ATOM 716 C C . GLU A 1 87 ? 8.605 4.933 0.483 1.00 78.50 87 GLU A C 1
ATOM 718 O O . GLU A 1 87 ? 8.451 5.622 -0.530 1.00 78.50 87 GLU A O 1
ATOM 723 N N . VAL A 1 88 ? 7.587 4.364 1.116 1.00 85.12 88 VAL A N 1
ATOM 724 C CA . VAL A 1 88 ? 6.174 4.656 0.904 1.00 85.12 88 VAL A CA 1
ATOM 725 C C . VAL A 1 88 ? 5.756 5.703 1.917 1.00 85.12 88 VAL A C 1
ATOM 727 O O . VAL A 1 88 ? 5.965 5.532 3.119 1.00 85.12 88 VAL A O 1
ATOM 730 N N . SER A 1 89 ? 5.130 6.771 1.439 1.00 88.56 89 SER A N 1
ATOM 731 C CA . SER A 1 89 ? 4.475 7.746 2.302 1.00 88.56 89 SER A CA 1
ATOM 732 C C . SER A 1 89 ? 3.068 7.271 2.642 1.00 88.56 89 SER A C 1
ATOM 734 O O . SER A 1 89 ? 2.332 6.856 1.748 1.00 88.56 89 SER A O 1
ATOM 736 N N . TYR A 1 90 ? 2.664 7.363 3.905 1.00 90.31 90 TYR A N 1
ATOM 737 C CA . TYR A 1 90 ? 1.314 7.018 4.346 1.00 90.31 90 TYR A CA 1
ATOM 738 C C . TYR A 1 90 ? 0.802 7.990 5.414 1.00 90.31 90 TYR A C 1
A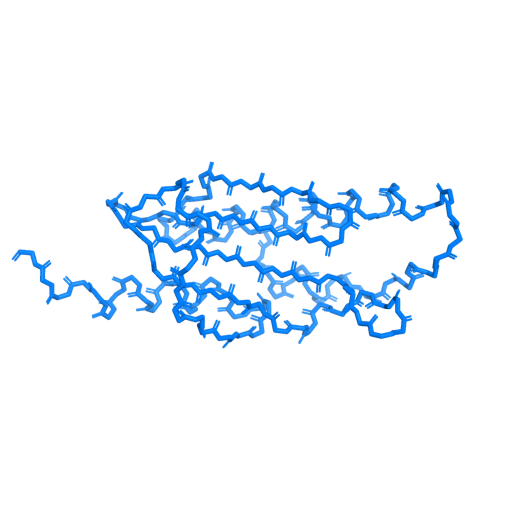TOM 740 O O . TYR A 1 90 ? 1.582 8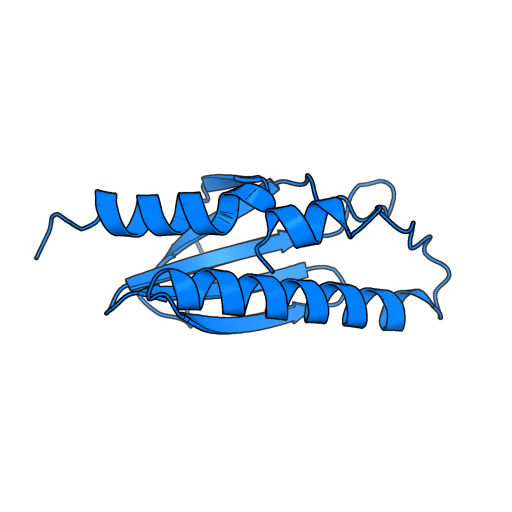.659 6.093 1.00 90.31 90 TYR A O 1
ATOM 748 N N . ARG A 1 91 ? -0.525 8.111 5.529 1.00 89.44 91 ARG A N 1
ATOM 749 C CA . ARG A 1 91 ? -1.191 8.962 6.532 1.00 89.44 91 ARG A CA 1
ATOM 750 C C . ARG A 1 91 ? -2.637 8.542 6.770 1.00 89.44 91 ARG A C 1
ATOM 752 O O . ARG A 1 91 ? -3.306 8.082 5.845 1.00 89.44 91 ARG A O 1
ATOM 759 N N . GLY A 1 92 ? -3.156 8.783 7.968 1.00 88.19 92 GLY A N 1
ATOM 760 C CA . GLY A 1 92 ? -4.597 8.709 8.208 1.00 88.19 92 GLY A CA 1
ATOM 761 C C . GLY A 1 92 ? -5.360 9.819 7.489 1.00 88.19 92 GLY A C 1
ATOM 762 O O . GLY A 1 92 ? -4.871 10.941 7.358 1.00 88.19 92 GLY A O 1
ATOM 763 N N . VAL A 1 93 ? -6.562 9.490 7.030 1.00 87.06 93 VAL A N 1
ATOM 764 C CA . VAL A 1 93 ? -7.493 10.403 6.353 1.00 87.06 93 VAL A CA 1
ATOM 765 C C . VAL A 1 93 ? -8.926 10.099 6.779 1.00 87.06 93 VAL A C 1
ATOM 767 O O . VAL A 1 93 ? -9.252 8.975 7.172 1.00 87.06 93 VAL A O 1
ATOM 770 N N . GLU A 1 94 ? -9.796 11.103 6.702 1.00 83.50 94 GLU A N 1
ATOM 771 C CA . GLU A 1 94 ? -11.203 10.950 7.091 1.00 83.50 94 GLU A CA 1
ATOM 772 C C . GLU A 1 94 ? -12.043 10.278 5.997 1.00 83.50 94 GLU A C 1
ATOM 774 O O . GLU A 1 94 ? -13.001 9.575 6.310 1.00 83.50 94 GLU A O 1
ATOM 779 N N . ASN A 1 95 ? -11.668 10.451 4.722 1.00 83.12 95 ASN A N 1
ATOM 780 C CA . ASN A 1 95 ? -12.401 9.943 3.560 1.00 83.12 95 ASN A CA 1
ATOM 781 C C . ASN A 1 95 ? -11.448 9.443 2.459 1.00 83.12 95 ASN A C 1
ATOM 783 O O . ASN A 1 95 ? -10.316 9.907 2.341 1.00 83.12 95 ASN A O 1
ATOM 787 N N . ASP A 1 96 ? -11.930 8.554 1.589 1.00 78.06 96 ASP A N 1
ATOM 788 C CA . ASP A 1 96 ? -11.192 7.952 0.461 1.00 78.06 96 ASP A CA 1
ATOM 789 C C . ASP A 1 96 ? -11.065 8.851 -0.785 1.00 78.06 96 ASP A C 1
ATOM 791 O O . ASP A 1 96 ? -10.660 8.398 -1.859 1.00 78.06 96 ASP A O 1
ATOM 795 N N . HIS A 1 97 ? -11.384 10.136 -0.635 1.00 77.62 97 HIS A N 1
ATOM 796 C CA . HIS A 1 97 ? -11.211 11.177 -1.650 1.00 77.62 97 HIS A CA 1
ATOM 797 C C . HIS A 1 97 ? -10.256 12.291 -1.197 1.00 77.62 97 HIS A C 1
ATOM 799 O O . HIS A 1 97 ? -10.032 13.250 -1.936 1.00 77.62 97 HIS A O 1
ATOM 805 N N . ASP A 1 98 ? -9.679 12.177 0.003 1.00 76.56 98 ASP A N 1
ATOM 806 C CA . ASP A 1 98 ? -8.770 13.177 0.557 1.00 76.56 98 ASP A CA 1
ATOM 807 C C . ASP A 1 98 ? -7.313 12.915 0.135 1.00 76.56 98 ASP A C 1
ATOM 809 O O . ASP A 1 98 ? -6.482 12.374 0.871 1.00 76.56 98 ASP A O 1
ATOM 813 N N . PHE A 1 99 ? -7.008 13.283 -1.108 1.00 70.19 99 PHE A N 1
ATOM 814 C CA . PHE A 1 99 ? -5.677 13.128 -1.702 1.00 70.19 99 PHE A CA 1
ATOM 815 C C . PHE A 1 99 ? -4.703 14.274 -1.358 1.00 70.19 99 PHE A C 1
ATOM 817 O O . PHE A 1 99 ? -3.565 14.249 -1.824 1.00 70.19 99 PHE A O 1
ATOM 824 N N . VAL A 1 100 ? -5.112 15.295 -0.587 1.00 61.97 100 VAL A N 1
ATOM 825 C CA . VAL A 1 100 ? -4.349 16.553 -0.4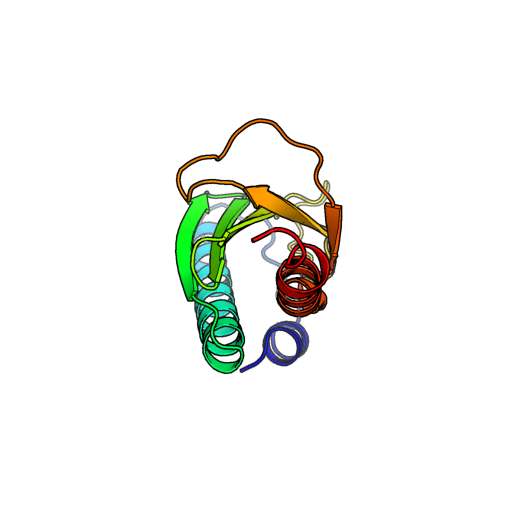50 1.00 61.97 100 VAL A CA 1
ATOM 826 C C . VAL A 1 100 ? -4.077 16.899 1.020 1.00 61.97 100 VAL A C 1
ATOM 828 O O . VAL A 1 100 ? -4.918 16.680 1.877 1.00 61.97 100 VAL A O 1
ATOM 831 N N . ASN A 1 101 ? -2.905 17.486 1.298 1.00 55.84 101 ASN A N 1
ATOM 832 C CA . ASN A 1 101 ? -2.499 18.107 2.573 1.00 55.84 101 ASN A CA 1
ATOM 833 C C . ASN A 1 101 ? -2.499 17.219 3.830 1.00 55.84 101 ASN A C 1
ATOM 835 O O . ASN A 1 101 ? -3.539 16.981 4.431 1.00 55.84 101 ASN A O 1
ATOM 839 N N . GLY A 1 102 ? -1.312 16.853 4.325 1.00 58.56 102 GLY A N 1
ATOM 840 C CA . GLY A 1 102 ? -1.137 16.210 5.631 1.00 58.56 102 GLY A CA 1
ATOM 841 C C . GLY A 1 102 ? 0.331 16.006 6.003 1.00 58.56 102 GLY A C 1
ATOM 842 O O . GLY A 1 102 ? 1.218 16.218 5.176 1.00 58.56 102 GLY A O 1
ATOM 843 N N . ILE A 1 103 ? 0.580 15.595 7.248 1.00 64.12 103 ILE A N 1
ATOM 844 C CA . ILE A 1 103 ? 1.888 15.083 7.674 1.00 64.12 103 ILE A CA 1
ATOM 845 C C . ILE A 1 103 ? 1.963 13.628 7.215 1.00 64.12 103 ILE A C 1
ATOM 847 O O . ILE A 1 103 ? 1.079 12.834 7.535 1.00 64.12 103 ILE A O 1
ATOM 851 N N . TYR A 1 104 ? 2.990 13.306 6.437 1.00 78.38 104 TYR A N 1
ATOM 852 C CA . TYR A 1 104 ? 3.230 11.959 5.937 1.00 78.38 104 TYR A CA 1
ATOM 853 C C . TYR A 1 104 ? 4.238 11.253 6.839 1.00 78.38 104 TYR A C 1
ATOM 855 O O . TYR A 1 104 ? 5.306 11.799 7.121 1.00 78.38 104 TYR A O 1
ATOM 863 N N . GLU A 1 105 ? 3.906 10.040 7.262 1.00 86.06 105 GLU A N 1
ATOM 864 C CA . GLU A 1 105 ? 4.892 9.090 7.770 1.00 86.06 105 GLU A CA 1
ATOM 865 C C . GLU A 1 105 ? 5.501 8.335 6.583 1.00 86.06 105 GLU A C 1
ATOM 867 O O . GLU A 1 105 ? 4.869 8.213 5.529 1.00 86.06 105 GLU A O 1
ATOM 872 N N . THR A 1 106 ? 6.726 7.832 6.736 1.00 88.06 106 THR A N 1
ATOM 873 C CA . THR A 1 106 ? 7.378 6.992 5.727 1.00 88.06 106 THR A CA 1
ATOM 874 C C . THR A 1 106 ? 7.719 5.621 6.293 1.00 88.06 106 THR A C 1
ATOM 876 O O . THR A 1 106 ? 8.019 5.465 7.478 1.00 88.06 106 THR A O 1
ATOM 879 N N . CYS A 1 107 ? 7.632 4.598 5.449 1.00 85.38 107 CYS A N 1
ATOM 880 C CA . CYS A 1 107 ? 8.062 3.237 5.766 1.00 85.38 107 CYS A CA 1
ATOM 881 C C . CYS A 1 107 ? 8.544 2.531 4.503 1.00 85.38 107 CYS A C 1
ATOM 883 O O . CYS A 1 107 ? 8.311 3.015 3.398 1.00 85.38 107 CYS A O 1
ATOM 885 N N . GLN A 1 108 ? 9.204 1.386 4.640 1.00 85.12 108 GLN A N 1
ATOM 886 C CA . GLN A 1 108 ? 9.496 0.559 3.471 1.00 85.12 108 GLN A CA 1
ATOM 887 C C . GLN A 1 108 ? 8.209 -0.055 2.912 1.00 85.12 108 GLN A C 1
ATOM 889 O O . GLN A 1 108 ? 7.265 -0.324 3.654 1.00 85.12 108 GLN A O 1
ATOM 894 N N . LEU A 1 109 ? 8.191 -0.332 1.606 1.00 81.62 109 LEU A N 1
ATOM 895 C CA . LEU A 1 109 ? 7.053 -0.967 0.932 1.00 81.62 109 LEU A CA 1
ATOM 896 C C . LEU A 1 109 ? 6.612 -2.278 1.600 1.00 81.62 109 LEU A C 1
ATOM 898 O O . LEU A 1 109 ? 5.416 -2.518 1.747 1.00 81.62 109 LEU A O 1
ATOM 902 N N . SER A 1 110 ? 7.574 -3.092 2.045 1.00 82.88 110 SER A N 1
ATOM 903 C CA . SER A 1 110 ? 7.341 -4.346 2.775 1.00 82.88 110 SER A CA 1
ATOM 904 C C . SER A 1 110 ? 6.586 -4.148 4.087 1.00 82.88 110 SER A C 1
ATOM 906 O O . SER A 1 110 ? 5.857 -5.038 4.511 1.00 82.88 110 SER A O 1
ATOM 908 N N . GLU A 1 111 ? 6.745 -2.989 4.724 1.00 88.19 111 GLU A N 1
ATOM 909 C CA . GLU A 1 111 ? 6.174 -2.685 6.035 1.00 88.19 111 GLU A CA 1
ATOM 910 C C . GLU A 1 111 ? 4.820 -1.974 5.946 1.00 88.19 111 GLU A C 1
ATOM 912 O O . GLU A 1 111 ? 4.176 -1.772 6.976 1.00 88.19 111 GLU A O 1
ATOM 917 N N . LEU A 1 112 ? 4.372 -1.570 4.751 1.00 89.75 112 LEU A N 1
ATOM 918 C CA . LEU A 1 112 ? 3.207 -0.696 4.586 1.00 89.75 112 LEU A CA 1
ATOM 919 C C . LEU A 1 112 ? 1.979 -1.211 5.345 1.00 89.75 112 LEU A C 1
ATOM 921 O O . LEU A 1 112 ? 1.368 -0.476 6.119 1.00 89.75 112 LEU A O 1
ATOM 925 N N . VAL A 1 113 ? 1.626 -2.481 5.148 1.00 91.31 113 VAL A N 1
ATOM 926 C CA . VAL A 1 113 ? 0.423 -3.066 5.754 1.00 91.31 113 VAL A CA 1
ATOM 927 C C . VAL A 1 113 ? 0.569 -3.191 7.273 1.00 91.31 113 VAL A C 1
ATOM 929 O O . VAL A 1 113 ? -0.390 -2.909 7.993 1.00 91.31 113 VAL A O 1
ATOM 932 N N . ASP A 1 114 ? 1.762 -3.521 7.774 1.00 91.81 114 ASP A N 1
ATOM 933 C CA . ASP A 1 114 ? 2.048 -3.565 9.214 1.00 91.81 114 ASP A CA 1
ATOM 934 C C . ASP A 1 114 ? 1.903 -2.182 9.860 1.00 91.81 114 ASP A C 1
ATOM 936 O O . ASP A 1 114 ? 1.289 -2.041 10.922 1.00 91.81 114 ASP A O 1
ATOM 940 N N . LYS A 1 115 ? 2.434 -1.136 9.214 1.00 91.56 115 LYS A N 1
ATOM 941 C CA . LYS A 1 115 ? 2.327 0.245 9.707 1.00 91.56 115 LYS A CA 1
ATOM 942 C C . LYS A 1 115 ? 0.891 0.746 9.667 1.00 91.56 115 LYS A C 1
ATOM 944 O O . LYS A 1 115 ? 0.442 1.358 10.632 1.00 91.56 115 LYS A O 1
ATOM 949 N N . VAL A 1 116 ? 0.155 0.446 8.600 1.00 91.06 116 VAL A N 1
ATOM 950 C CA . VAL A 1 116 ? -1.269 0.787 8.457 1.00 91.06 116 VAL A CA 1
ATOM 951 C C . VAL A 1 116 ? -2.109 0.084 9.525 1.00 91.06 116 VAL A C 1
ATOM 953 O O . VAL A 1 116 ? -2.971 0.701 10.153 1.00 91.06 116 VAL A O 1
ATOM 956 N N . GLU A 1 117 ? -1.852 -1.197 9.783 1.00 91.69 117 GLU A N 1
ATOM 957 C CA . GLU A 1 117 ? -2.548 -1.935 10.834 1.00 91.69 117 GLU A CA 1
ATOM 958 C C . GLU A 1 117 ? -2.249 -1.360 12.221 1.00 91.69 117 GLU A C 1
ATOM 960 O O . GLU A 1 117 ? -3.175 -1.098 12.998 1.00 91.69 117 GLU A O 1
ATOM 965 N N . LYS A 1 118 ? -0.969 -1.110 12.515 1.00 90.00 118 LYS A N 1
ATOM 966 C CA . LYS A 1 118 ? -0.546 -0.444 13.748 1.00 90.00 118 LYS A CA 1
ATOM 967 C C . LYS A 1 118 ? -1.240 0.910 13.898 1.00 90.00 118 LYS A C 1
ATOM 969 O O . LYS A 1 118 ? -1.811 1.180 14.954 1.00 90.00 118 LYS A O 1
ATOM 974 N N . TYR A 1 119 ? -1.287 1.701 12.827 1.00 87.06 119 TYR A N 1
ATOM 975 C CA . TYR A 1 119 ? -1.977 2.985 12.793 1.00 87.06 119 TYR A CA 1
ATOM 976 C C . TYR A 1 119 ? -3.454 2.840 13.180 1.00 87.06 119 TYR A C 1
ATOM 978 O O . TYR A 1 119 ? -3.935 3.561 14.058 1.00 87.06 119 TYR A O 1
ATOM 986 N N . PHE A 1 120 ? -4.169 1.874 12.591 1.00 88.56 120 PHE A N 1
ATOM 987 C CA . PHE A 1 120 ? -5.574 1.629 12.922 1.00 88.56 120 PHE A CA 1
ATOM 988 C C . PHE A 1 1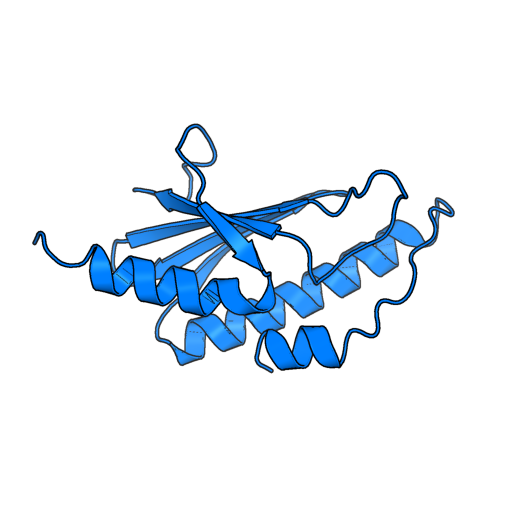20 ? -5.793 1.212 14.378 1.00 88.56 120 PHE A C 1
ATOM 990 O O . PHE A 1 120 ? -6.812 1.607 14.954 1.00 88.56 120 PHE A O 1
ATOM 997 N N . ASN A 1 121 ? -4.864 0.451 14.960 1.00 86.75 121 ASN A N 1
ATOM 998 C CA . ASN A 1 121 ? -4.948 -0.033 16.338 1.00 86.75 121 ASN A CA 1
ATOM 999 C C . ASN A 1 121 ? -4.631 1.073 17.358 1.00 86.75 121 ASN A C 1
ATOM 1001 O O . ASN A 1 121 ? -5.389 1.264 18.311 1.00 86.75 121 ASN A O 1
ATOM 1005 N N . GLU A 1 122 ? -3.558 1.835 17.141 1.00 82.31 122 GLU A N 1
ATOM 1006 C CA . GLU A 1 122 ? -3.095 2.888 18.058 1.00 82.31 122 GLU A CA 1
ATOM 1007 C C . GLU A 1 122 ? -4.021 4.104 18.058 1.00 82.31 122 GLU A C 1
ATOM 1009 O O . GLU A 1 122 ? -4.342 4.651 19.111 1.00 82.31 122 GLU A O 1
ATOM 1014 N N . HIS A 1 123 ? -4.558 4.467 16.894 1.00 67.31 123 HIS A N 1
ATOM 1015 C CA . HIS A 1 123 ? -5.507 5.572 16.769 1.00 67.31 123 HIS A CA 1
ATOM 1016 C C . HIS A 1 123 ? -6.959 5.111 16.998 1.00 67.31 123 HIS A C 1
ATOM 1018 O O . HIS A 1 123 ? -7.898 5.822 16.634 1.00 67.31 123 HIS A O 1
ATOM 1024 N N . SER A 1 124 ? -7.186 3.904 17.550 1.00 50.72 124 SER A N 1
ATOM 1025 C CA . SER A 1 124 ? -8.517 3.368 17.909 1.00 50.72 124 SER A CA 1
ATOM 1026 C C . SER A 1 124 ? -9.119 3.917 19.198 1.00 50.72 124 SER A C 1
ATOM 1028 O O . SER A 1 124 ? -10.310 3.725 19.426 1.00 50.72 124 SER A O 1
ATOM 1030 N N . LEU A 1 125 ? -8.362 4.681 19.981 1.00 40.16 125 LEU A N 1
ATOM 1031 C CA . LEU A 1 125 ? -8.799 5.181 21.282 1.00 40.16 125 LEU A CA 1
ATOM 1032 C C . LEU A 1 125 ? -9.407 6.588 21.232 1.00 40.16 125 LEU A C 1
ATOM 1034 O O . LEU A 1 125 ? -8.965 7.453 21.972 1.00 40.16 125 LEU A O 1
ATOM 1038 N N . VAL A 1 126 ? -10.430 6.808 20.403 1.00 39.97 126 VAL A N 1
ATOM 1039 C CA . VAL A 1 126 ? -11.543 7.719 20.737 1.00 39.97 126 VAL A CA 1
ATOM 1040 C C . VAL A 1 126 ? -12.771 7.237 19.957 1.00 39.97 126 VAL A C 1
ATOM 1042 O O . VAL A 1 126 ? -12.838 7.391 18.736 1.00 39.97 126 VAL A O 1
ATOM 1045 N N . ALA A 1 127 ? -13.706 6.603 20.658 1.00 34.41 127 ALA A N 1
ATOM 1046 C CA . ALA A 1 127 ? -15.076 6.370 20.210 1.00 34.41 127 ALA A CA 1
ATOM 1047 C C . ALA A 1 127 ? -16.012 7.121 21.157 1.00 34.41 127 ALA A C 1
ATOM 1049 O O . ALA A 1 127 ? -15.689 7.152 22.368 1.00 34.41 127 ALA A O 1
#

Sequence (127 aa):
MNLQKFIDNWDGAYAVNSGEISEKFFVYLADDFKDALVEECENRGMHLKNYILGSQFICGFIKKGKKFVYFSWNFLSKDNRVNTFTEVSYRGVENDHDFVNGIYETCQLSELVDKVEKYFNEHSLVA

pLDDT: mean 74.8, std 15.51, range [34.41, 94.12]

Secondary structure (DSSP, 8-state):
--HHHHHHH---------TTTHHHHHHHHHHHHHHHHHHHHHHTT-EEEEEEEETTEEEEEEEETTEEEEEEEE---TTS---TTSEEEEEEESSTT--S--PPEEEEGGGHHHHHHHHHHHTT---

Foldseek 3Di:
DAQVVLLVVCPQPWPDPPPPVLVVVLVVNQVSLVVNVQVNQVVVQKHWDDWDDDSFKIKTWIDHDQWIKIKMDGQDDVRSGRDQQDWIWMDIDRDRPPPDDDDTDIDHNNCVSVVVSVVCVVVVPDD

Radius of gyration: 14.82 Å; chains: 1; bounding box: 34×32×47 Å

Organism: NCBI:txid140626